Protein AF-A0A2G5N897-F1 (afdb_monomer_lite)

pLDDT: mean 72.53, std 13.13, range [44.53, 89.94]

Foldseek 3Di:
DVVVVCVVVVDDDDPDDDDPPPDDPCCVVPVVVVVVQLVVQCVVVVNPSPVSVVVVVVVVCVVCVVVVVVLVVLLVVLVVLCVVLVVVLVVLCVVLVVPPDPVSVVVSVVVVVVSCVVSVHDVVSNPPCVVVVD

Structure (mmCIF, N/CA/C/O backbone):
data_AF-A0A2G5N897-F1
#
_entry.id   AF-A0A2G5N897-F1
#
loop_
_atom_site.group_PDB
_atom_site.id
_atom_site.type_symbol
_atom_site.label_atom_id
_atom_site.label_alt_id
_atom_site.label_comp_id
_atom_site.label_asym_id
_atom_site.label_entity_id
_atom_site.label_seq_id
_atom_site.pdbx_PDB_ins_code
_atom_site.Cartn_x
_atom_site.Cartn_y
_atom_site.Cartn_z
_atom_site.occupancy
_atom_site.B_iso_or_equiv
_atom_site.auth_seq_id
_atom_site.auth_comp_id
_atom_site.auth_asym_id
_atom_site.auth_atom_id
_atom_site.pdbx_PDB_model_num
ATOM 1 N N . LEU A 1 1 ? -1.940 16.990 8.626 1.00 50.03 1 LEU A N 1
ATOM 2 C CA . LEU A 1 1 ? -2.394 16.642 7.257 1.00 50.03 1 LEU A CA 1
ATOM 3 C C . LEU A 1 1 ? -1.513 17.267 6.178 1.00 50.03 1 LEU A C 1
ATOM 5 O O . LEU A 1 1 ? -0.954 16.514 5.398 1.00 50.03 1 LEU A O 1
ATOM 9 N N . VAL A 1 2 ? -1.291 18.586 6.182 1.00 51.59 2 VAL A N 1
ATOM 10 C CA . VAL A 1 2 ? -0.413 19.262 5.198 1.00 51.59 2 VAL A CA 1
ATOM 11 C C . VAL A 1 2 ? 1.046 18.767 5.251 1.00 51.59 2 VAL A C 1
ATOM 13 O O . VAL A 1 2 ? 1.625 18.473 4.216 1.00 51.59 2 VAL A O 1
ATOM 16 N N . VAL A 1 3 ? 1.612 18.553 6.444 1.00 55.38 3 VAL A N 1
ATOM 17 C CA . VAL A 1 3 ? 2.993 18.040 6.613 1.00 55.38 3 VAL A CA 1
ATOM 18 C C . VAL A 1 3 ? 3.162 16.590 6.123 1.00 55.38 3 VAL A C 1
ATOM 20 O O . VAL A 1 3 ? 4.192 16.256 5.551 1.00 55.38 3 VAL A O 1
ATOM 23 N N . LEU A 1 4 ? 2.128 15.751 6.273 1.00 53.09 4 LEU A N 1
ATOM 24 C CA . LEU A 1 4 ? 2.120 14.361 5.789 1.00 53.09 4 LEU A CA 1
ATOM 25 C C . LEU A 1 4 ? 2.039 14.304 4.250 1.00 53.09 4 LEU A C 1
ATOM 27 O O . LEU A 1 4 ? 2.668 13.461 3.616 1.00 53.09 4 LEU A O 1
ATOM 31 N N . MET A 1 5 ? 1.291 15.238 3.653 1.00 51.38 5 MET A N 1
ATOM 32 C CA . MET A 1 5 ? 1.224 15.417 2.200 1.00 51.38 5 MET A CA 1
ATOM 33 C C . MET A 1 5 ? 2.552 15.938 1.635 1.00 51.38 5 MET A C 1
ATOM 35 O O . MET A 1 5 ? 2.982 15.467 0.589 1.00 51.38 5 MET A O 1
ATOM 39 N N . LEU A 1 6 ? 3.248 16.835 2.346 1.00 54.25 6 LEU A N 1
ATOM 40 C CA . LEU A 1 6 ? 4.584 17.298 1.948 1.00 54.25 6 LEU A CA 1
ATOM 41 C C . LEU A 1 6 ? 5.648 16.195 2.035 1.00 54.25 6 LEU A C 1
ATOM 43 O O . LEU A 1 6 ? 6.507 16.123 1.160 1.00 54.25 6 LEU A O 1
ATOM 47 N N . SER A 1 7 ? 5.582 15.321 3.045 1.00 51.75 7 SER A N 1
ATOM 48 C CA . SER A 1 7 ? 6.511 14.191 3.157 1.00 51.75 7 SER A CA 1
ATOM 49 C C . SER A 1 7 ? 6.281 13.120 2.090 1.00 51.75 7 SER A C 1
ATOM 51 O O . SER A 1 7 ? 7.245 12.522 1.625 1.00 51.75 7 SER A O 1
ATOM 53 N N . LEU A 1 8 ? 5.026 12.887 1.678 1.00 51.62 8 LEU A N 1
ATOM 54 C CA . LEU A 1 8 ? 4.708 11.937 0.604 1.00 51.62 8 LEU A CA 1
ATOM 55 C C . LEU A 1 8 ? 4.989 12.505 -0.793 1.00 51.62 8 LEU A C 1
ATOM 57 O O . LEU A 1 8 ? 5.307 11.743 -1.698 1.00 51.62 8 LEU A O 1
ATOM 61 N N . ALA A 1 9 ? 4.889 13.825 -0.974 1.00 53.19 9 ALA A N 1
ATOM 62 C CA . ALA A 1 9 ? 5.127 14.474 -2.261 1.00 53.19 9 ALA A CA 1
ATOM 63 C C . ALA A 1 9 ? 6.613 14.697 -2.584 1.00 53.19 9 ALA A C 1
ATOM 65 O O . ALA A 1 9 ? 6.905 15.167 -3.680 1.00 53.19 9 ALA A O 1
ATOM 66 N N . GLY A 1 10 ? 7.544 14.402 -1.661 1.00 50.78 10 GLY A N 1
ATOM 67 C CA . GLY A 1 10 ? 8.987 14.509 -1.915 1.00 50.78 10 GLY A CA 1
ATOM 68 C C . GLY A 1 10 ? 9.400 15.846 -2.542 1.00 50.78 10 GLY A C 1
ATOM 69 O O . GLY A 1 10 ? 10.271 15.880 -3.405 1.00 50.78 10 GLY A O 1
ATOM 70 N N . CYS A 1 11 ? 8.727 16.941 -2.176 1.00 54.09 11 CYS A N 1
ATOM 71 C CA . CYS A 1 11 ? 8.881 18.215 -2.866 1.00 54.09 11 CYS A CA 1
ATOM 72 C C . CYS A 1 11 ? 10.095 18.970 -2.314 1.00 54.09 11 CYS A C 1
ATOM 74 O O . CYS A 1 11 ? 9.984 19.764 -1.380 1.00 54.09 11 CYS A O 1
ATOM 76 N N . GLY A 1 12 ? 11.263 18.696 -2.892 1.00 50.00 12 GLY A N 1
ATOM 77 C CA . GLY A 1 12 ? 12.378 19.633 -2.945 1.00 50.00 12 GLY A CA 1
ATOM 78 C C . GLY A 1 12 ? 12.331 20.344 -4.293 1.00 50.00 12 GLY A C 1
ATOM 79 O O . GLY A 1 12 ? 12.645 19.746 -5.316 1.00 50.00 12 GLY A O 1
ATOM 80 N N . ALA A 1 13 ? 11.888 21.599 -4.317 1.00 46.16 13 ALA A N 1
ATOM 81 C CA . ALA A 1 13 ? 11.942 22.419 -5.519 1.00 46.16 13 ALA A CA 1
ATOM 82 C C . ALA A 1 13 ? 13.400 22.817 -5.802 1.00 46.16 13 ALA A C 1
ATOM 84 O O . ALA A 1 13 ? 13.909 23.764 -5.206 1.00 46.16 13 ALA A O 1
ATOM 85 N N . THR A 1 14 ? 14.071 22.110 -6.711 1.00 44.53 14 THR A N 1
ATOM 86 C CA . THR A 1 14 ? 15.369 22.522 -7.267 1.00 44.53 14 THR A CA 1
ATOM 87 C C . THR A 1 14 ? 15.310 22.474 -8.790 1.00 44.53 14 THR A C 1
ATOM 89 O O . THR A 1 14 ? 15.159 21.410 -9.385 1.00 44.53 14 THR A O 1
ATOM 92 N N . ASN A 1 15 ? 15.398 23.653 -9.411 1.00 54.31 15 ASN A N 1
ATOM 93 C CA . ASN A 1 15 ? 15.413 23.879 -10.860 1.00 54.31 15 ASN A CA 1
ATOM 94 C C . ASN A 1 15 ? 16.801 23.591 -11.478 1.00 54.31 15 ASN A C 1
ATOM 96 O O . ASN A 1 15 ? 17.339 24.431 -12.192 1.00 54.31 15 ASN A O 1
ATOM 100 N N . GLU A 1 16 ? 17.396 22.429 -11.200 1.00 52.06 16 GLU A N 1
ATOM 101 C CA . GLU A 1 16 ? 18.680 22.002 -11.783 1.00 52.06 16 GLU A CA 1
ATOM 102 C C . GLU A 1 16 ? 18.618 20.529 -12.237 1.00 52.06 16 GLU A C 1
ATOM 104 O O . GLU A 1 16 ? 17.801 19.763 -11.713 1.00 52.06 16 GLU A O 1
ATOM 109 N N . PRO A 1 17 ? 19.396 20.130 -13.267 1.00 53.53 17 PRO A N 1
ATOM 110 C CA . PRO A 1 17 ? 19.233 18.843 -13.936 1.00 53.53 17 PRO A CA 1
ATOM 111 C C . PRO A 1 17 ? 19.574 17.666 -13.015 1.00 53.53 17 PRO A C 1
ATOM 113 O O . PRO A 1 17 ? 20.559 17.674 -12.285 1.00 53.53 17 PRO A O 1
ATOM 116 N N . ILE A 1 18 ? 18.730 16.637 -13.078 1.00 50.06 18 ILE A N 1
ATOM 117 C CA . ILE A 1 18 ? 18.762 15.459 -12.208 1.00 50.06 18 ILE A CA 1
ATOM 118 C C . ILE A 1 18 ? 19.983 14.585 -12.556 1.00 50.06 18 ILE A C 1
ATOM 120 O O . ILE A 1 18 ? 19.948 13.840 -13.537 1.00 50.06 18 ILE A O 1
ATOM 124 N N . ASP A 1 19 ? 21.040 14.657 -11.740 1.00 50.56 19 ASP A N 1
ATOM 125 C CA . ASP A 1 19 ? 22.226 13.783 -11.795 1.00 50.56 19 ASP A CA 1
ATOM 126 C C . ASP A 1 19 ? 22.426 13.014 -10.466 1.00 50.56 19 ASP A C 1
ATOM 128 O O . ASP A 1 19 ? 21.809 13.314 -9.434 1.00 50.56 19 ASP A O 1
ATOM 132 N N . LYS A 1 20 ? 23.287 11.991 -10.523 1.00 49.53 20 LYS A N 1
ATOM 133 C CA . LYS A 1 20 ? 23.602 10.920 -9.562 1.00 49.53 20 LYS A CA 1
ATOM 134 C C . LYS A 1 20 ? 23.974 11.385 -8.148 1.00 49.53 20 LYS A C 1
ATOM 136 O O . LYS A 1 20 ? 23.991 10.549 -7.249 1.00 49.53 20 LYS A O 1
ATOM 141 N N . ASP A 1 21 ? 24.199 12.680 -7.950 1.00 56.72 21 ASP A N 1
ATOM 142 C CA . ASP A 1 21 ? 24.654 13.290 -6.696 1.00 56.72 21 ASP A CA 1
ATOM 143 C C . ASP A 1 21 ? 23.584 14.125 -5.966 1.00 56.72 21 ASP A C 1
ATOM 145 O O . ASP A 1 21 ? 23.878 14.793 -4.973 1.00 56.72 21 ASP A O 1
ATOM 149 N N . THR A 1 22 ? 22.311 14.071 -6.378 1.00 50.97 22 THR A N 1
ATOM 150 C CA . THR A 1 22 ? 21.244 14.723 -5.596 1.00 50.97 22 THR A CA 1
ATOM 151 C C . THR A 1 22 ? 20.961 13.929 -4.314 1.00 50.97 22 THR A C 1
ATOM 153 O O . THR A 1 22 ? 20.269 12.907 -4.346 1.00 50.97 22 THR A O 1
ATOM 156 N N . ALA A 1 23 ? 21.481 14.406 -3.177 1.00 48.88 23 ALA A N 1
ATOM 157 C CA . ALA A 1 23 ? 21.348 13.776 -1.864 1.00 48.88 23 ALA A CA 1
ATOM 158 C C . ALA A 1 23 ? 19.876 13.524 -1.485 1.00 48.88 23 ALA A C 1
ATOM 160 O O . ALA A 1 23 ? 19.140 14.422 -1.081 1.00 48.88 23 ALA A O 1
ATOM 161 N N . GLY A 1 24 ? 19.453 12.266 -1.603 1.00 57.00 24 GLY A N 1
ATOM 162 C CA . GLY A 1 24 ? 18.129 11.816 -1.200 1.00 57.00 24 GLY A CA 1
ATOM 163 C C . GLY A 1 24 ? 17.977 10.315 -1.407 1.00 57.00 24 GLY A C 1
ATOM 164 O O . GLY A 1 24 ? 18.134 9.821 -2.521 1.00 57.00 24 GLY A O 1
ATOM 165 N N . PHE A 1 25 ? 17.620 9.588 -0.344 1.00 64.75 25 PHE A N 1
ATOM 166 C CA . PHE A 1 25 ? 17.284 8.154 -0.384 1.00 64.75 25 PHE A CA 1
ATOM 167 C C . PHE A 1 25 ? 16.333 7.808 -1.549 1.00 64.75 25 PHE A C 1
ATOM 169 O O . PHE A 1 25 ? 16.487 6.787 -2.213 1.00 64.75 25 PHE A O 1
ATOM 176 N N . PHE A 1 26 ? 15.402 8.715 -1.852 1.00 65.25 26 PHE A N 1
ATOM 177 C CA . PHE A 1 26 ? 14.426 8.584 -2.930 1.00 65.25 26 PHE A CA 1
ATOM 178 C C . PHE A 1 26 ? 15.043 8.623 -4.343 1.00 65.25 26 PHE A C 1
ATOM 180 O O . PHE A 1 26 ? 14.649 7.839 -5.205 1.00 65.25 26 PHE A O 1
ATOM 187 N N . ASN A 1 27 ? 16.057 9.462 -4.585 1.00 64.75 27 ASN A N 1
ATOM 188 C CA . ASN A 1 27 ? 16.698 9.564 -5.902 1.00 64.75 27 ASN A CA 1
ATOM 189 C C . ASN A 1 27 ? 17.482 8.295 -6.249 1.00 64.75 27 ASN A C 1
ATOM 191 O O . ASN A 1 27 ? 17.400 7.789 -7.368 1.00 64.75 27 ASN A O 1
ATOM 195 N N . HIS A 1 28 ? 18.19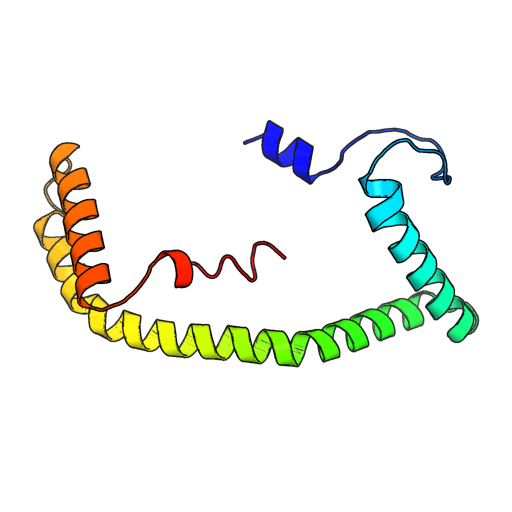7 7.739 -5.272 1.00 67.56 28 HIS A N 1
ATOM 196 C CA . HIS A 1 28 ? 19.002 6.542 -5.490 1.00 67.56 28 HIS A CA 1
ATOM 197 C C . HIS A 1 28 ? 18.159 5.257 -5.511 1.00 67.56 28 HIS A C 1
ATOM 199 O O . HIS A 1 28 ? 18.369 4.402 -6.366 1.00 67.56 28 HIS A O 1
ATOM 205 N N . TYR A 1 29 ? 17.182 5.119 -4.606 1.00 72.75 29 TYR A N 1
ATOM 206 C CA . TYR A 1 29 ? 16.411 3.877 -4.475 1.00 72.75 29 TYR A CA 1
ATOM 207 C C . TYR A 1 29 ? 15.201 3.793 -5.417 1.00 72.75 29 TYR A C 1
ATOM 209 O O . TYR A 1 29 ? 14.817 2.697 -5.812 1.00 72.75 29 TYR A O 1
ATOM 217 N N . VAL A 1 30 ? 14.599 4.927 -5.798 1.00 70.44 30 VAL A N 1
ATOM 218 C CA . VAL A 1 30 ? 13.372 4.952 -6.619 1.00 70.44 30 VAL A CA 1
ATOM 219 C C . VAL A 1 30 ? 13.642 5.510 -8.016 1.00 70.44 30 VAL A C 1
ATOM 221 O O . VAL A 1 30 ? 13.317 4.861 -9.008 1.00 70.44 30 VAL A O 1
ATOM 224 N N . VAL A 1 31 ? 14.275 6.682 -8.127 1.00 71.94 31 VAL A N 1
ATOM 225 C CA . VAL A 1 31 ? 14.408 7.388 -9.419 1.00 71.94 31 VAL A CA 1
ATOM 226 C C . VAL A 1 31 ? 15.441 6.736 -10.346 1.00 71.94 31 VAL A C 1
ATOM 228 O O . VAL A 1 31 ? 15.202 6.620 -11.553 1.00 71.94 31 VAL A O 1
ATOM 231 N N . TYR A 1 32 ? 16.567 6.262 -9.807 1.00 73.19 32 TYR A N 1
ATOM 232 C CA . TYR A 1 32 ? 17.620 5.604 -10.587 1.00 73.19 32 TYR A CA 1
ATOM 233 C C . TYR A 1 32 ? 17.173 4.290 -11.263 1.00 73.19 32 TYR A C 1
ATOM 235 O O . TYR A 1 32 ? 17.303 4.195 -12.489 1.00 73.19 32 TYR A O 1
ATOM 243 N N . PRO A 1 33 ? 16.593 3.295 -10.554 1.00 74.25 33 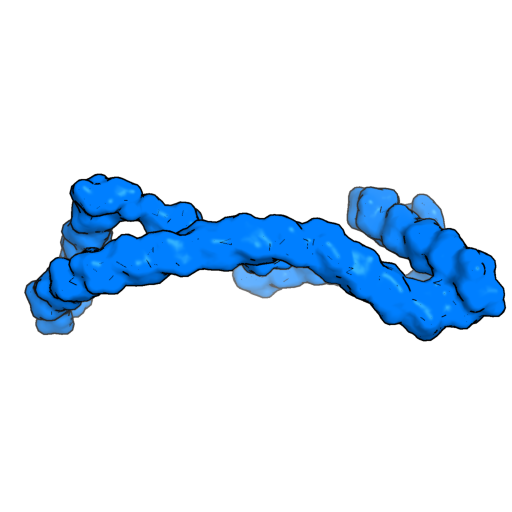PRO A N 1
ATOM 244 C CA . PRO A 1 33 ? 16.130 2.066 -11.206 1.00 74.25 33 PRO A CA 1
ATOM 245 C C . PRO A 1 33 ? 14.967 2.319 -12.171 1.00 74.25 33 PRO A C 1
ATOM 247 O O . PRO A 1 33 ? 14.857 1.639 -13.194 1.00 74.25 33 PRO A O 1
ATOM 250 N N . PHE A 1 34 ? 14.134 3.326 -11.900 1.00 72.69 34 PHE A N 1
ATOM 251 C CA . PHE A 1 34 ? 13.051 3.724 -12.795 1.00 72.69 34 PHE A CA 1
ATOM 252 C C . PHE A 1 34 ? 13.583 4.307 -14.113 1.00 72.69 34 PHE A C 1
ATOM 254 O O . PHE A 1 34 ? 13.187 3.873 -15.195 1.00 72.69 34 PHE A O 1
ATOM 261 N N . SER A 1 35 ? 14.556 5.219 -14.035 1.00 73.00 35 SER A N 1
ATOM 262 C CA . SER A 1 35 ? 15.191 5.823 -15.214 1.00 73.00 35 SER A CA 1
ATOM 263 C C . SER A 1 35 ? 15.986 4.805 -16.036 1.00 73.00 35 SER A C 1
ATOM 265 O O . SER A 1 35 ? 15.937 4.836 -17.266 1.00 73.00 35 SER A O 1
ATOM 267 N N . PHE A 1 36 ? 16.689 3.878 -15.375 1.00 78.00 36 PHE A N 1
ATOM 268 C CA . PHE A 1 36 ? 17.394 2.779 -16.040 1.00 78.00 36 PHE A CA 1
ATOM 269 C C . PHE A 1 36 ? 16.421 1.847 -16.772 1.00 78.00 36 PHE A C 1
ATOM 271 O O . PHE A 1 36 ? 16.651 1.509 -17.930 1.00 78.00 36 PHE A O 1
ATOM 278 N N . SER A 1 37 ? 15.295 1.505 -16.140 1.00 72.25 37 SER A N 1
ATOM 279 C CA . SER A 1 37 ? 14.274 0.649 -16.749 1.00 72.25 37 SER A CA 1
ATOM 280 C C . SER A 1 37 ? 13.670 1.288 -18.003 1.00 72.25 37 SER A C 1
ATOM 282 O O . SER A 1 37 ? 13.578 0.632 -19.032 1.00 72.25 37 SER A O 1
ATOM 284 N N . ILE A 1 38 ? 13.324 2.579 -17.983 1.00 73.38 38 ILE A N 1
ATOM 285 C CA . ILE A 1 38 ? 12.760 3.248 -19.172 1.00 73.38 38 ILE A CA 1
ATOM 286 C C . ILE A 1 38 ? 13.765 3.272 -20.328 1.00 73.38 38 ILE A C 1
ATOM 288 O O . ILE A 1 38 ? 13.392 2.991 -21.466 1.00 73.38 38 ILE A O 1
ATOM 292 N N . LYS A 1 39 ? 15.039 3.574 -20.046 1.00 75.62 39 LYS A N 1
ATOM 293 C CA . LYS A 1 39 ? 16.090 3.594 -21.073 1.00 75.62 39 LYS A CA 1
ATOM 294 C C . LYS A 1 39 ? 16.342 2.203 -21.658 1.00 75.62 39 LYS A C 1
ATOM 296 O O . LYS A 1 39 ? 16.409 2.083 -22.875 1.00 75.62 39 LYS A O 1
ATOM 301 N N . PHE A 1 40 ? 16.370 1.162 -20.823 1.00 79.00 40 PHE A N 1
ATOM 302 C CA . PHE A 1 40 ? 16.530 -0.227 -21.264 1.00 79.00 40 PHE A CA 1
ATOM 303 C C . PHE A 1 40 ? 15.416 -0.669 -22.225 1.00 79.00 40 PHE A C 1
ATOM 305 O O . PHE A 1 40 ? 15.690 -1.231 -23.284 1.00 79.00 40 PHE A O 1
ATOM 312 N N . PHE A 1 41 ? 14.154 -0.373 -21.902 1.00 70.81 41 PHE A N 1
ATOM 313 C CA . PHE A 1 41 ? 13.044 -0.705 -22.796 1.00 70.81 41 PHE A CA 1
ATOM 314 C C . PHE A 1 41 ? 13.003 0.204 -24.037 1.00 70.81 41 PHE A C 1
ATOM 316 O O . PHE A 1 41 ? 12.636 -0.259 -25.111 1.00 70.81 41 PHE A O 1
ATOM 323 N N . ALA A 1 42 ? 13.413 1.473 -23.941 1.00 69.56 42 ALA A N 1
ATOM 324 C CA . ALA A 1 42 ? 13.477 2.369 -25.100 1.00 69.56 42 ALA A CA 1
ATOM 325 C C . ALA A 1 42 ? 14.547 1.951 -26.125 1.00 69.56 42 ALA A C 1
ATOM 327 O O . ALA A 1 42 ? 14.289 2.001 -27.327 1.00 69.56 42 ALA A O 1
ATOM 328 N N . GLU A 1 43 ? 15.717 1.488 -25.675 1.00 74.12 43 GLU A N 1
ATOM 329 C CA . GLU A 1 43 ? 16.757 0.940 -26.559 1.00 74.12 43 GLU A CA 1
ATOM 330 C C . GLU A 1 43 ? 16.301 -0.359 -27.237 1.00 74.12 43 GLU A C 1
ATOM 332 O O . GLU A 1 43 ? 16.558 -0.556 -28.424 1.00 74.12 43 GLU A O 1
ATOM 337 N N . LEU A 1 44 ? 15.534 -1.198 -26.532 1.00 73.00 44 LEU A N 1
ATOM 338 C CA . LEU A 1 44 ? 14.956 -2.424 -27.090 1.00 73.00 44 LEU A CA 1
ATOM 339 C C . LEU A 1 44 ? 13.941 -2.150 -28.221 1.00 73.00 44 LEU A C 1
ATOM 341 O O . LEU A 1 44 ? 13.782 -2.976 -29.118 1.00 73.00 44 LEU A O 1
ATOM 345 N N . PHE A 1 45 ? 13.279 -0.987 -28.202 1.00 72.31 45 PHE A N 1
ATOM 346 C CA . PHE A 1 45 ? 12.266 -0.568 -29.181 1.00 72.31 45 PHE A CA 1
ATOM 347 C C . PHE A 1 45 ? 12.765 0.488 -30.190 1.00 72.31 45 PHE A C 1
ATOM 349 O O . PHE A 1 45 ? 11.961 1.232 -30.749 1.00 72.31 45 PHE A O 1
ATOM 356 N N . ASN A 1 46 ? 14.074 0.544 -30.474 1.00 73.94 46 ASN A N 1
ATOM 357 C CA . ASN A 1 46 ? 14.681 1.468 -31.454 1.00 73.94 46 ASN A CA 1
ATOM 358 C C . ASN A 1 46 ? 14.412 2.965 -31.174 1.00 73.94 46 ASN A C 1
ATOM 360 O O . ASN A 1 46 ? 14.280 3.763 -32.100 1.00 73.94 46 ASN A O 1
ATOM 364 N N . GLY A 1 47 ? 14.329 3.363 -29.903 1.00 71.31 47 GLY A N 1
ATOM 365 C CA . GLY A 1 47 ? 14.149 4.764 -29.510 1.00 71.31 47 GLY A CA 1
ATOM 366 C C . GLY A 1 47 ? 12.697 5.252 -29.490 1.00 71.31 47 GLY A C 1
ATOM 367 O O . GLY A 1 47 ? 12.468 6.428 -29.207 1.00 71.31 47 GLY A O 1
ATOM 368 N N . ASP A 1 48 ? 11.707 4.382 -29.728 1.00 78.75 48 ASP A N 1
ATOM 369 C CA . ASP A 1 48 ? 10.297 4.739 -29.545 1.00 78.75 48 ASP A CA 1
ATOM 370 C C . ASP A 1 48 ? 9.888 4.643 -28.062 1.00 78.75 48 ASP A C 1
ATOM 372 O O . ASP A 1 48 ? 9.511 3.594 -27.529 1.00 78.75 48 ASP A O 1
ATOM 376 N N . TYR A 1 49 ? 9.992 5.775 -27.363 1.00 76.00 49 TYR A N 1
ATOM 377 C CA . TYR A 1 49 ? 9.647 5.885 -25.943 1.00 76.00 49 TYR A CA 1
ATOM 378 C C . TYR A 1 49 ? 8.149 5.679 -25.666 1.00 76.00 49 TYR A C 1
ATOM 380 O O . TYR A 1 49 ? 7.785 5.244 -24.572 1.00 76.00 49 TYR A O 1
ATOM 388 N N . GLY A 1 50 ? 7.277 5.966 -26.639 1.00 79.25 50 GLY A N 1
ATOM 389 C CA . GLY A 1 50 ? 5.829 5.820 -26.490 1.00 79.25 50 GLY A CA 1
ATOM 390 C C . GLY A 1 50 ? 5.414 4.353 -26.424 1.00 79.25 50 GLY A C 1
ATOM 391 O O . GLY A 1 50 ? 4.735 3.934 -25.484 1.00 79.25 50 GLY A O 1
ATOM 392 N N . LEU A 1 51 ? 5.882 3.553 -27.381 1.00 80.06 51 LEU A N 1
ATOM 393 C CA . LEU A 1 51 ? 5.626 2.119 -27.447 1.00 80.06 51 LEU A CA 1
ATOM 394 C C . LEU A 1 51 ? 6.273 1.386 -26.267 1.00 80.06 51 LEU A C 1
ATOM 396 O O . LEU A 1 51 ? 5.642 0.520 -25.662 1.00 80.06 51 LEU A O 1
ATOM 400 N N . SER A 1 52 ? 7.488 1.792 -25.889 1.00 78.38 52 SER A N 1
ATOM 401 C CA . SER A 1 52 ? 8.204 1.279 -24.717 1.00 78.38 52 SER A CA 1
ATOM 402 C C . SER A 1 52 ? 7.390 1.444 -23.423 1.00 78.38 52 SER A C 1
ATOM 404 O O . SER A 1 52 ? 7.198 0.475 -22.682 1.00 78.38 52 SER A O 1
ATOM 406 N N . LEU A 1 53 ? 6.819 2.632 -23.177 1.00 81.25 53 LEU A N 1
ATOM 407 C CA . LEU A 1 53 ? 5.984 2.891 -21.997 1.00 81.25 53 LEU A CA 1
ATOM 408 C C . LEU A 1 53 ? 4.680 2.089 -22.008 1.00 81.25 53 LEU A C 1
ATOM 410 O O . LEU A 1 53 ? 4.321 1.487 -20.993 1.00 81.25 53 LEU A O 1
ATOM 414 N N . VAL A 1 54 ? 3.976 2.047 -23.142 1.00 86.75 54 VAL A N 1
ATOM 415 C CA . VAL A 1 54 ? 2.735 1.266 -23.268 1.00 86.75 54 VAL A CA 1
ATOM 416 C C . VAL A 1 54 ? 3.011 -0.204 -22.958 1.00 86.75 54 VAL A C 1
ATOM 418 O O . VAL A 1 54 ? 2.308 -0.809 -22.147 1.00 86.75 54 VAL A O 1
ATOM 421 N N . LEU A 1 55 ? 4.076 -0.767 -23.521 1.00 84.00 55 LEU A N 1
ATOM 422 C CA . LEU A 1 55 ? 4.417 -2.171 -23.338 1.00 84.00 55 LEU A CA 1
ATOM 423 C C . LEU A 1 55 ? 4.883 -2.475 -21.905 1.00 84.00 55 LEU A C 1
ATOM 425 O O . LEU A 1 55 ? 4.468 -3.481 -21.331 1.00 84.00 55 LEU A O 1
ATOM 429 N N . MET A 1 56 ? 5.630 -1.563 -21.277 1.00 80.75 56 MET A N 1
ATOM 430 C CA . MET A 1 56 ? 5.969 -1.643 -19.853 1.00 80.75 56 MET A CA 1
ATOM 431 C C . MET A 1 56 ? 4.726 -1.681 -18.963 1.00 80.75 56 MET A C 1
ATOM 433 O O . MET A 1 56 ? 4.607 -2.553 -18.101 1.00 80.75 56 MET A O 1
ATOM 437 N N . THR A 1 57 ? 3.761 -0.784 -19.184 1.00 84.06 57 THR A N 1
ATOM 438 C CA . THR A 1 57 ? 2.521 -0.779 -18.389 1.00 84.06 57 THR A CA 1
ATOM 439 C C . THR A 1 57 ? 1.689 -2.044 -18.598 1.00 84.06 57 THR A C 1
ATOM 441 O O . THR A 1 57 ? 1.076 -2.523 -17.643 1.00 84.06 57 THR A O 1
ATOM 444 N N . LEU A 1 58 ? 1.700 -2.629 -19.801 1.00 88.19 58 LEU A N 1
ATOM 445 C CA . LEU A 1 58 ? 1.037 -3.905 -20.082 1.00 88.19 58 LEU A CA 1
ATOM 446 C C . LEU A 1 58 ? 1.705 -5.076 -19.356 1.00 88.19 58 LEU A C 1
ATOM 448 O O . LEU A 1 58 ? 0.995 -5.875 -18.747 1.00 88.19 58 LEU A O 1
ATOM 452 N N . ILE A 1 59 ? 3.039 -5.158 -19.357 1.00 85.25 59 ILE A N 1
ATOM 453 C CA . ILE A 1 59 ? 3.786 -6.187 -18.613 1.00 85.25 59 ILE A CA 1
ATOM 454 C C . ILE A 1 59 ? 3.527 -6.048 -17.113 1.00 85.25 59 ILE A C 1
ATOM 456 O O . ILE A 1 59 ? 3.185 -7.025 -16.449 1.00 85.25 59 ILE A O 1
ATOM 460 N N . ILE A 1 60 ? 3.631 -4.829 -16.580 1.00 84.75 60 ILE A N 1
ATOM 461 C CA . ILE A 1 60 ? 3.382 -4.543 -15.165 1.00 84.75 60 ILE A CA 1
ATOM 462 C C . ILE A 1 60 ? 1.948 -4.932 -14.790 1.00 84.75 60 ILE A C 1
ATOM 464 O O . ILE A 1 60 ? 1.749 -5.642 -13.805 1.00 84.75 60 ILE A O 1
ATOM 468 N N . ARG A 1 61 ? 0.948 -4.552 -15.599 1.00 83.31 61 ARG A N 1
ATOM 469 C CA . ARG A 1 61 ? -0.448 -4.965 -15.388 1.00 83.31 61 ARG A CA 1
ATOM 470 C C . ARG A 1 61 ? -0.625 -6.475 -15.454 1.00 83.31 61 ARG A C 1
ATOM 472 O O . ARG A 1 61 ? -1.342 -7.001 -14.616 1.00 83.31 61 ARG A O 1
ATOM 479 N N . LEU A 1 62 ? 0.015 -7.175 -16.390 1.00 86.00 62 LEU A N 1
ATOM 480 C CA . LEU A 1 62 ? -0.046 -8.638 -16.485 1.00 86.00 62 LEU A CA 1
ATOM 481 C C . LEU A 1 62 ? 0.575 -9.321 -15.261 1.00 86.00 62 LEU A C 1
ATOM 483 O O . LEU A 1 62 ? 0.006 -10.286 -14.759 1.00 86.00 62 LEU A O 1
ATOM 487 N N . CYS A 1 63 ? 1.680 -8.793 -14.734 1.00 85.25 63 CYS A N 1
ATOM 488 C CA . CYS A 1 63 ? 2.303 -9.274 -13.500 1.00 85.25 63 CYS A CA 1
ATOM 489 C C . CYS A 1 63 ? 1.47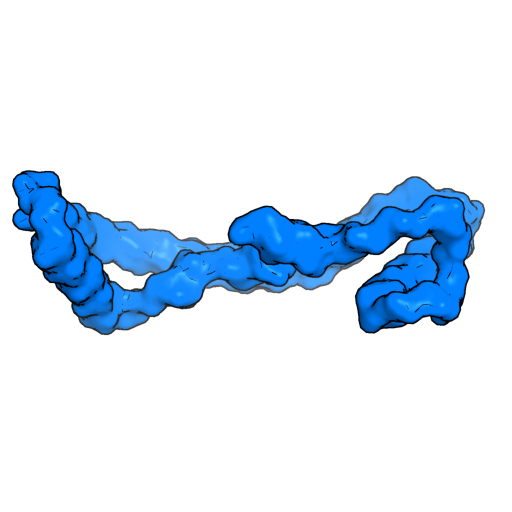0 -8.955 -12.246 1.00 85.25 63 CYS A C 1
ATOM 491 O O . CYS A 1 63 ? 1.419 -9.759 -11.316 1.00 85.25 63 CYS A O 1
ATOM 493 N N . LEU A 1 64 ? 0.788 -7.806 -12.211 1.00 83.19 64 LEU A N 1
ATOM 494 C CA . LEU A 1 64 ? -0.100 -7.402 -11.114 1.00 83.19 64 LEU A CA 1
ATOM 495 C C . LEU A 1 64 ? -1.475 -8.076 -11.180 1.00 83.19 64 LEU A C 1
ATOM 497 O O . LEU A 1 64 ? -2.103 -8.249 -10.144 1.00 83.19 64 LEU A O 1
ATOM 501 N N . LEU A 1 65 ? -1.951 -8.503 -12.349 1.00 84.06 65 LEU A N 1
ATOM 502 C CA . LEU A 1 65 ? -3.238 -9.182 -12.520 1.00 84.06 65 LEU A CA 1
ATOM 503 C C . LEU A 1 65 ? -3.415 -10.404 -11.593 1.00 84.06 65 LEU A C 1
ATOM 505 O O . LEU A 1 65 ? -4.434 -10.458 -10.900 1.00 84.06 65 LEU A O 1
ATOM 509 N N . PRO A 1 66 ? -2.462 -11.354 -11.472 1.00 81.50 66 PRO A N 1
ATOM 510 C CA . PRO A 1 66 ? -2.594 -12.462 -10.523 1.00 81.50 66 PRO A CA 1
ATOM 511 C C . PRO A 1 66 ? -2.613 -11.992 -9.060 1.00 81.50 66 PRO A C 1
ATOM 513 O O . PRO A 1 66 ? -3.270 -12.613 -8.219 1.00 81.50 66 PRO A O 1
ATOM 516 N N . LEU A 1 67 ? -1.939 -10.883 -8.741 1.00 79.19 67 LEU A N 1
ATOM 517 C CA . LEU A 1 67 ? -1.993 -10.258 -7.418 1.00 79.19 67 LEU A CA 1
ATOM 518 C C . LEU A 1 67 ? -3.380 -9.642 -7.163 1.00 79.19 67 LEU A C 1
ATOM 520 O O . LEU A 1 67 ? -3.987 -9.888 -6.118 1.00 79.19 67 LEU A O 1
ATOM 524 N N . MET A 1 68 ? -3.919 -8.920 -8.146 1.00 73.75 68 MET A N 1
ATOM 525 C CA . MET A 1 68 ? -5.240 -8.295 -8.100 1.00 73.75 68 MET A CA 1
ATOM 526 C C . MET A 1 68 ? -6.362 -9.331 -8.012 1.00 73.75 68 MET A C 1
ATOM 528 O O . MET A 1 68 ? -7.337 -9.106 -7.300 1.00 73.75 68 MET A O 1
ATOM 532 N N . MET A 1 69 ? -6.237 -10.494 -8.658 1.00 79.62 69 MET A N 1
ATOM 533 C CA . MET A 1 69 ? -7.212 -11.584 -8.523 1.00 79.62 69 MET A CA 1
ATOM 534 C C . MET A 1 69 ? -7.263 -12.136 -7.095 1.00 79.62 69 MET A C 1
ATOM 536 O O . MET A 1 69 ? -8.351 -12.369 -6.563 1.00 79.62 69 MET A O 1
ATOM 540 N N . LYS A 1 70 ? -6.107 -12.300 -6.437 1.00 74.19 70 LYS A N 1
ATOM 541 C CA . LYS A 1 70 ? -6.050 -12.718 -5.025 1.00 74.19 70 LYS A CA 1
ATOM 542 C C . LYS A 1 70 ? -6.676 -11.666 -4.108 1.00 74.19 70 LYS A C 1
ATOM 544 O O . LYS A 1 70 ? -7.470 -12.014 -3.237 1.00 74.19 70 LYS A O 1
ATOM 549 N N . GLN A 1 71 ? -6.379 -10.386 -4.337 1.00 67.94 71 GLN A N 1
ATOM 550 C CA . GLN A 1 71 ? -6.996 -9.280 -3.598 1.00 67.94 71 GLN A CA 1
ATOM 551 C C . GLN A 1 71 ? -8.520 -9.230 -3.811 1.00 67.94 71 GLN A C 1
ATOM 553 O O . GLN A 1 71 ? -9.272 -9.119 -2.843 1.00 67.94 71 GLN A O 1
ATOM 558 N N . SER A 1 72 ? -8.984 -9.393 -5.052 1.00 76.94 72 SER A N 1
ATOM 559 C CA . SER A 1 72 ? -10.409 -9.365 -5.413 1.00 76.94 72 SER A CA 1
ATOM 560 C C . SER A 1 72 ? -11.184 -10.526 -4.789 1.00 76.94 72 SER A C 1
ATOM 562 O O . SER A 1 72 ? -12.267 -10.322 -4.247 1.00 76.94 72 SER A O 1
ATOM 564 N N . LYS A 1 73 ? -10.615 -11.740 -4.783 1.00 77.38 73 LYS A N 1
ATOM 565 C CA . LYS A 1 73 ? -11.225 -12.910 -4.129 1.00 77.38 73 LYS A CA 1
ATOM 566 C C . LYS A 1 73 ? -11.446 -12.667 -2.637 1.00 77.38 73 LYS A C 1
ATOM 568 O O . LYS A 1 73 ? -12.530 -12.938 -2.123 1.00 77.38 73 LYS A O 1
ATOM 573 N N . ASN A 1 74 ? -10.442 -12.124 -1.952 1.00 72.56 74 ASN A N 1
ATOM 574 C CA . ASN A 1 74 ? -10.558 -11.806 -0.533 1.00 72.56 74 ASN A CA 1
ATOM 575 C C . ASN A 1 74 ? -11.637 -10.743 -0.294 1.00 72.56 74 ASN A C 1
ATOM 577 O O . ASN A 1 74 ? -12.430 -10.886 0.630 1.00 72.56 74 ASN A O 1
ATOM 581 N N . GLN A 1 75 ? -11.730 -9.722 -1.150 1.00 73.81 75 GLN A N 1
ATOM 582 C CA . GLN A 1 75 ? -12.785 -8.711 -1.049 1.00 73.81 75 GLN A CA 1
ATOM 583 C C . GLN A 1 75 ? -14.191 -9.301 -1.219 1.00 73.81 75 GLN A C 1
ATOM 585 O O . GLN A 1 75 ? -15.092 -8.918 -0.477 1.00 73.81 75 GLN A O 1
ATOM 590 N N . ILE A 1 76 ? -14.390 -10.232 -2.155 1.00 80.19 76 ILE A N 1
ATOM 591 C CA . ILE A 1 76 ? -15.694 -10.875 -2.387 1.00 80.19 76 ILE A CA 1
ATOM 592 C C . ILE A 1 76 ? -16.127 -11.681 -1.155 1.00 80.19 76 ILE A C 1
ATOM 594 O O . ILE A 1 76 ? -17.211 -11.445 -0.628 1.00 80.19 76 ILE A O 1
ATOM 598 N N . ILE A 1 77 ? -15.247 -12.539 -0.628 1.00 80.56 77 ILE A N 1
ATOM 599 C CA . ILE A 1 77 ? -15.520 -13.340 0.581 1.00 80.56 77 ILE A CA 1
ATOM 600 C C . ILE A 1 77 ? -15.852 -12.434 1.776 1.00 80.56 77 ILE A C 1
ATOM 602 O O . ILE A 1 77 ? -16.719 -12.739 2.593 1.00 80.56 77 ILE A O 1
ATOM 606 N N . MET A 1 78 ? -15.172 -11.293 1.886 1.00 74.75 78 MET A N 1
ATOM 607 C CA . MET A 1 78 ? -15.426 -10.330 2.957 1.00 74.75 78 MET A CA 1
ATOM 608 C C . MET A 1 78 ? -16.775 -9.621 2.798 1.00 74.75 78 MET A C 1
ATOM 610 O O . MET A 1 78 ? -17.455 -9.407 3.799 1.00 74.75 78 MET A O 1
ATOM 614 N N . ARG A 1 79 ? -17.198 -9.296 1.568 1.00 79.00 79 ARG A N 1
ATOM 615 C CA . ARG A 1 79 ? -18.524 -8.710 1.299 1.00 79.00 79 ARG A CA 1
ATOM 616 C C . ARG A 1 79 ? -19.655 -9.648 1.709 1.00 79.00 79 ARG A C 1
ATOM 618 O O . ARG A 1 79 ? -20.627 -9.182 2.292 1.00 79.00 79 ARG A O 1
ATOM 625 N N . GLU A 1 80 ? -19.508 -10.944 1.454 1.00 82.19 80 GLU A N 1
ATOM 626 C CA . GLU A 1 80 ? -20.487 -11.959 1.866 1.00 82.19 80 GLU A CA 1
ATOM 627 C C . GLU A 1 80 ? -20.564 -12.095 3.390 1.00 82.19 80 GLU A C 1
ATOM 629 O O . GLU A 1 80 ? -21.647 -12.098 3.964 1.00 82.19 80 GLU A O 1
ATOM 634 N N . LYS A 1 81 ? -19.424 -12.127 4.089 1.00 80.12 81 LYS A N 1
ATOM 635 C CA . LYS A 1 81 ? -19.431 -12.137 5.563 1.00 80.12 81 LYS A CA 1
ATOM 636 C C . LYS A 1 81 ? -20.051 -10.865 6.141 1.00 80.12 81 LYS A C 1
ATOM 638 O O . LYS A 1 81 ? -20.766 -10.920 7.136 1.00 80.12 81 LYS A O 1
ATOM 643 N N . MET A 1 82 ? -19.811 -9.724 5.500 1.00 82.56 82 MET A N 1
ATOM 644 C CA . MET A 1 82 ? -20.365 -8.444 5.926 1.00 82.56 82 MET A CA 1
ATOM 645 C C . MET A 1 82 ? -21.879 -8.359 5.706 1.00 82.56 82 MET A C 1
ATOM 647 O O . MET A 1 82 ? -22.561 -7.758 6.531 1.00 82.56 82 MET A O 1
ATOM 651 N N . SER A 1 83 ? -22.426 -8.959 4.642 1.00 83.44 83 SER A N 1
ATOM 652 C CA . SER A 1 83 ? -23.876 -8.951 4.401 1.00 83.44 83 SER A CA 1
ATOM 653 C C . SER A 1 83 ? -24.645 -9.739 5.464 1.00 83.44 83 SER A C 1
ATOM 655 O O . SER A 1 83 ? -25.735 -9.323 5.847 1.00 83.44 83 SER A O 1
ATOM 657 N N . VAL A 1 84 ? -24.051 -10.810 6.002 1.00 85.50 84 VAL A N 1
ATOM 658 C CA . VAL A 1 84 ? -24.620 -11.588 7.117 1.00 85.50 84 VAL A CA 1
ATOM 659 C C . VAL A 1 84 ? -24.621 -10.795 8.427 1.00 85.50 84 VAL A C 1
ATOM 661 O O . VAL A 1 84 ? -25.581 -10.875 9.184 1.00 85.50 84 VAL A O 1
ATOM 664 N N . ILE A 1 85 ? -23.584 -9.991 8.683 1.00 85.31 85 ILE A N 1
ATOM 665 C CA . ILE A 1 85 ? -23.452 -9.183 9.915 1.00 85.31 85 ILE A CA 1
ATOM 666 C C . ILE A 1 85 ? -24.222 -7.850 9.811 1.00 85.31 85 ILE A C 1
ATOM 668 O O . ILE A 1 85 ? -24.559 -7.228 10.817 1.00 85.31 85 ILE A O 1
ATOM 672 N N . GLN A 1 86 ? -24.532 -7.392 8.595 1.00 85.81 86 GLN A N 1
ATOM 673 C CA . GLN A 1 86 ? -25.256 -6.148 8.330 1.00 85.81 86 GLN A CA 1
ATOM 674 C C . GLN A 1 86 ? -26.579 -5.972 9.109 1.00 85.81 86 GLN A C 1
ATOM 676 O O . GLN A 1 86 ? -26.814 -4.851 9.566 1.00 85.81 86 GLN A O 1
ATOM 681 N N . PRO A 1 87 ? -27.460 -6.982 9.269 1.00 89.06 87 PRO A N 1
ATOM 682 C CA . PRO A 1 87 ? -28.667 -6.840 10.087 1.00 89.06 87 PRO A CA 1
ATOM 683 C C . PRO A 1 87 ? -28.357 -6.575 11.566 1.00 89.06 87 PRO A C 1
ATOM 685 O O . PRO A 1 87 ? -28.835 -5.581 12.105 1.00 89.06 87 PRO A O 1
ATOM 688 N N . GLU A 1 88 ? -27.491 -7.373 12.195 1.00 87.00 88 GLU A N 1
ATOM 689 C CA . GLU A 1 88 ? -27.103 -7.194 13.607 1.00 87.00 88 GLU A CA 1
ATOM 690 C C . GLU A 1 88 ? -26.416 -5.837 13.837 1.00 87.00 88 GLU A C 1
ATOM 692 O O . GLU A 1 88 ? -26.605 -5.169 14.852 1.00 87.00 88 GLU A O 1
ATOM 697 N N . MET A 1 89 ? -25.658 -5.372 12.843 1.00 86.25 89 MET A N 1
ATOM 698 C CA . MET A 1 89 ? -25.056 -4.045 12.850 1.00 86.25 89 MET A CA 1
ATOM 699 C C . MET A 1 89 ? -26.097 -2.922 12.850 1.00 86.25 89 MET A C 1
ATOM 701 O O . MET A 1 89 ? -25.915 -1.920 13.542 1.00 86.25 89 MET A O 1
ATOM 705 N N . LYS A 1 90 ? -27.176 -3.073 12.072 1.00 88.75 90 LYS A N 1
ATOM 706 C CA . LYS A 1 90 ? -28.275 -2.101 12.035 1.00 88.75 90 LYS A CA 1
ATOM 707 C C . LYS A 1 90 ? -29.024 -2.070 13.359 1.00 88.75 90 LYS A C 1
ATOM 709 O O . LYS A 1 90 ? -29.300 -0.981 13.838 1.00 88.75 90 LYS A O 1
ATOM 714 N N . GLU A 1 91 ? -29.251 -3.217 13.995 1.00 89.94 91 GLU A N 1
ATOM 715 C CA . GLU A 1 91 ? -29.886 -3.274 15.319 1.00 89.94 91 GLU A CA 1
ATOM 716 C C . GLU A 1 91 ? -29.080 -2.514 16.382 1.00 89.94 91 GLU A C 1
ATOM 718 O O . GLU A 1 91 ? -29.645 -1.728 17.147 1.00 89.94 91 GLU A O 1
ATOM 723 N N . ILE A 1 92 ? -27.750 -2.680 16.400 1.00 86.50 92 ILE A N 1
ATOM 724 C CA . ILE A 1 92 ? -26.877 -1.901 17.292 1.00 86.50 92 ILE A CA 1
ATOM 725 C C . ILE A 1 92 ? -26.958 -0.414 16.935 1.00 86.50 92 ILE A C 1
ATOM 727 O O . ILE A 1 92 ? -27.110 0.420 17.821 1.00 86.50 92 ILE A O 1
ATOM 731 N N . GLN A 1 93 ? -26.893 -0.048 15.655 1.00 85.56 93 GLN A N 1
ATOM 732 C CA . GLN A 1 93 ? -26.983 1.358 15.250 1.00 85.56 93 GLN A CA 1
ATOM 733 C C . GLN A 1 93 ? -28.323 1.994 15.636 1.00 85.56 93 GLN A C 1
ATOM 735 O O . GLN A 1 93 ? -28.322 3.101 16.171 1.00 85.56 93 GLN A O 1
ATOM 740 N N . ASP A 1 94 ? -29.440 1.295 15.442 1.00 88.88 94 ASP A N 1
ATOM 741 C CA . ASP A 1 94 ? -30.779 1.772 15.786 1.00 88.88 94 ASP A CA 1
ATOM 742 C C . ASP A 1 94 ? -30.953 1.921 17.308 1.00 88.88 94 ASP A C 1
ATOM 744 O O . ASP A 1 94 ? -31.483 2.933 17.763 1.00 88.88 94 ASP A O 1
ATOM 748 N N . LYS A 1 95 ? -30.390 1.010 18.119 1.00 87.31 95 LYS A N 1
ATOM 749 C CA . LYS A 1 95 ? -30.383 1.095 19.597 1.00 87.31 95 LYS A CA 1
ATOM 750 C C . LYS A 1 95 ? -29.713 2.369 20.139 1.00 87.31 95 LYS A C 1
ATOM 752 O O . LYS A 1 95 ? -30.048 2.826 21.237 1.00 87.31 95 LYS A O 1
ATOM 757 N N . TYR A 1 96 ? -28.761 2.938 19.399 1.00 85.31 96 TYR A N 1
ATOM 758 C CA . TYR A 1 96 ? -28.008 4.137 19.792 1.00 85.31 96 TYR A CA 1
ATOM 759 C C . TYR A 1 96 ? -28.303 5.369 18.919 1.00 85.31 96 TYR A C 1
ATOM 761 O O . TYR A 1 96 ? -27.760 6.436 19.196 1.00 85.31 96 TYR A O 1
ATOM 769 N N . LYS A 1 97 ? -29.174 5.267 17.907 1.00 80.69 97 LYS A N 1
ATOM 770 C CA . LYS A 1 97 ? -29.459 6.331 16.926 1.00 80.69 97 LYS A CA 1
ATOM 771 C C . LYS A 1 97 ? -29.978 7.621 17.559 1.00 80.69 97 LYS A C 1
ATOM 773 O O . LYS A 1 97 ? -29.587 8.713 17.147 1.00 80.69 97 LYS A O 1
ATOM 778 N N . ASP A 1 98 ? -30.792 7.487 18.599 1.00 82.69 98 ASP A N 1
ATOM 779 C CA . ASP A 1 98 ? -31.385 8.619 19.318 1.00 82.69 98 ASP A CA 1
ATOM 780 C C . ASP A 1 98 ? -30.471 9.172 20.425 1.00 82.69 98 ASP A C 1
ATOM 782 O O . ASP A 1 98 ? -30.761 10.206 21.025 1.00 82.69 98 ASP A O 1
ATOM 786 N N . LYS A 1 99 ? -29.333 8.513 20.692 1.00 79.38 99 LYS A N 1
ATOM 787 C CA . LYS A 1 99 ? -28.411 8.849 21.782 1.00 79.38 99 LYS A CA 1
ATOM 788 C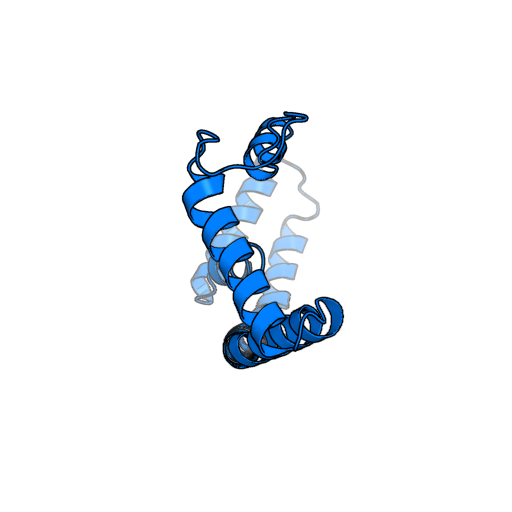 C . LYS A 1 99 ? -27.127 9.458 21.228 1.00 79.38 99 LYS A C 1
ATOM 790 O O . LYS A 1 99 ? -26.193 8.756 20.849 1.00 79.38 99 LYS A O 1
ATOM 795 N N . LYS A 1 100 ? -27.065 10.790 21.205 1.00 75.69 100 LYS A N 1
ATOM 796 C CA . LYS A 1 100 ? -25.897 11.546 20.711 1.00 75.69 100 LYS A CA 1
ATOM 797 C C . LYS A 1 100 ? -24.832 11.829 21.773 1.00 75.69 100 LYS A C 1
ATOM 799 O O . LYS A 1 100 ? -23.844 12.488 21.461 1.00 75.69 100 LYS A O 1
ATOM 804 N N . ASP A 1 101 ? -24.997 11.324 22.991 1.00 85.94 101 ASP A N 1
ATOM 805 C CA . ASP A 1 101 ? -24.029 11.530 24.068 1.00 85.94 101 ASP A CA 1
ATOM 806 C C . ASP A 1 101 ? -22.678 10.895 23.734 1.00 85.94 101 ASP A C 1
ATOM 808 O O . ASP A 1 101 ? -22.600 9.806 23.158 1.00 85.94 101 ASP A O 1
ATOM 812 N N . GLN A 1 102 ? -21.594 11.540 24.162 1.00 82.81 102 GLN A N 1
ATOM 813 C CA . GLN A 1 102 ? -20.231 11.057 23.933 1.00 82.81 102 GLN A CA 1
ATOM 814 C C . GLN A 1 102 ? -20.026 9.636 24.495 1.00 82.81 102 GLN A C 1
ATOM 816 O O . GLN A 1 102 ? -19.373 8.797 23.876 1.00 82.81 102 GLN A O 1
ATOM 821 N N . GLN A 1 103 ? -20.660 9.330 25.630 1.00 83.81 103 GLN A N 1
ATOM 822 C CA . GLN A 1 103 ? -20.643 8.002 26.245 1.00 83.81 103 GLN A CA 1
ATOM 823 C C . GLN A 1 103 ? -21.450 6.969 25.438 1.00 83.81 103 GLN A C 1
ATOM 825 O O . GLN A 1 103 ? -21.026 5.823 25.294 1.00 83.81 103 GLN A O 1
ATOM 830 N N . SER A 1 104 ? -22.577 7.375 24.851 1.00 82.19 104 SER A N 1
ATOM 831 C CA . SER A 1 104 ? -23.399 6.527 23.979 1.00 82.19 104 SER A CA 1
ATOM 832 C C . SER A 1 104 ? -22.661 6.165 22.688 1.00 82.19 104 SER A C 1
ATOM 834 O O . SER A 1 104 ? -22.681 5.008 22.275 1.00 82.19 104 SER A O 1
ATOM 83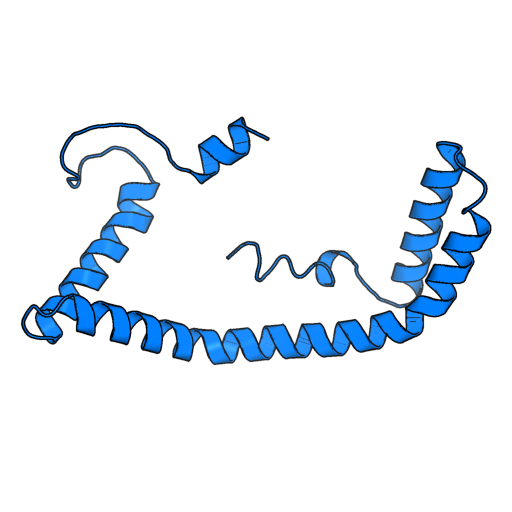6 N N . GLN A 1 105 ? -21.907 7.105 22.114 1.00 83.50 105 GLN A N 1
ATOM 837 C CA . GLN A 1 105 ? -21.043 6.845 20.957 1.00 83.50 105 GLN A CA 1
ATOM 838 C C . GLN A 1 105 ? -19.886 5.893 21.286 1.00 83.50 105 GLN A C 1
ATOM 840 O O . GLN A 1 105 ? -19.558 5.015 20.487 1.00 83.50 105 GLN A O 1
ATOM 845 N N . GLN A 1 106 ? -19.279 6.026 22.470 1.00 87.19 106 GLN A N 1
ATOM 846 C CA . GLN A 1 106 ? -18.243 5.095 22.925 1.00 87.19 106 GLN A CA 1
ATOM 847 C C . GLN A 1 106 ? -18.795 3.679 23.120 1.00 87.19 106 GLN A C 1
ATOM 849 O O . GLN A 1 106 ? -18.141 2.705 22.750 1.00 87.19 106 GLN A O 1
ATOM 854 N N . ASN A 1 107 ? -20.003 3.555 23.670 1.00 87.50 107 ASN A N 1
ATOM 855 C CA . ASN A 1 107 ? -20.663 2.265 23.850 1.00 87.50 107 ASN A CA 1
ATOM 856 C C . ASN A 1 107 ? -21.050 1.629 22.509 1.00 87.50 107 ASN A C 1
ATOM 858 O O . ASN A 1 107 ? -20.820 0.436 22.337 1.00 87.50 107 ASN A O 1
ATOM 862 N N . LEU A 1 108 ? -21.524 2.421 21.539 1.00 86.88 108 LEU A N 1
ATOM 863 C CA . LEU A 1 108 ? -21.749 1.958 20.166 1.00 86.88 108 LEU A CA 1
ATOM 864 C C . LEU A 1 108 ? -20.464 1.383 19.565 1.00 86.88 108 LEU A C 1
ATOM 866 O O . LEU A 1 108 ? -20.482 0.276 19.035 1.00 86.88 108 LEU A O 1
ATOM 870 N N . GLN A 1 109 ? -19.333 2.090 19.667 1.00 85.06 109 GLN A N 1
ATOM 871 C CA . GLN A 1 109 ? -18.063 1.603 19.114 1.00 85.06 109 GLN A CA 1
ATOM 872 C C . GLN A 1 109 ? -17.606 0.294 19.772 1.00 85.06 109 GLN A C 1
ATOM 874 O O . GLN A 1 109 ? -17.125 -0.603 19.079 1.00 85.06 109 GLN A O 1
ATOM 879 N N . LYS A 1 110 ? -17.787 0.162 21.091 1.00 88.31 110 LYS A N 1
ATOM 880 C CA . LYS A 1 110 ? -17.467 -1.067 21.830 1.00 88.31 110 LYS A CA 1
ATOM 881 C C . LYS A 1 110 ? -18.371 -2.232 21.428 1.00 88.31 110 LYS A C 1
ATOM 883 O O . LYS A 1 110 ? -17.846 -3.291 21.104 1.00 88.31 110 LYS A O 1
ATOM 888 N N . GLU A 1 111 ? -19.694 -2.045 21.394 1.00 86.88 111 GLU A N 1
ATOM 889 C CA . GLU A 1 111 ? -20.636 -3.104 20.992 1.00 86.88 111 GLU A CA 1
ATOM 890 C C . GLU A 1 111 ? -20.397 -3.544 19.542 1.00 86.88 111 GLU A C 1
ATOM 892 O O . GLU A 1 111 ? -20.354 -4.742 19.269 1.00 86.88 111 GLU A O 1
ATOM 897 N N . MET A 1 112 ? -20.130 -2.599 18.635 1.00 86.69 112 MET A N 1
ATOM 898 C CA . MET A 1 112 ? -19.749 -2.890 17.249 1.00 86.69 112 MET A CA 1
ATOM 899 C C . MET A 1 112 ? -18.451 -3.705 17.178 1.00 86.69 112 MET A C 1
ATOM 901 O O . MET A 1 112 ? -18.379 -4.689 16.447 1.00 86.69 112 MET A O 1
ATOM 905 N N . MET A 1 113 ? -17.429 -3.350 17.966 1.00 86.62 113 MET A N 1
ATOM 906 C CA . MET A 1 113 ? -16.172 -4.103 18.023 1.00 86.62 113 MET A CA 1
ATOM 907 C C . MET A 1 113 ? -16.374 -5.521 18.571 1.00 86.62 113 MET A C 1
ATOM 909 O O . MET A 1 113 ? -15.825 -6.473 18.019 1.00 86.62 113 MET A O 1
ATOM 913 N N . THR A 1 114 ? -17.185 -5.685 19.617 1.00 86.31 114 THR A N 1
ATOM 914 C CA . THR A 1 114 ? -17.523 -7.003 20.167 1.00 86.31 114 THR A CA 1
ATOM 915 C C . THR A 1 114 ? -18.319 -7.844 19.169 1.00 86.31 114 THR A C 1
ATOM 917 O O . THR A 1 114 ? -18.072 -9.044 19.064 1.00 86.31 114 THR A O 1
ATOM 920 N N . LEU A 1 115 ? -19.234 -7.240 18.404 1.00 84.88 115 LEU A N 1
ATOM 921 C CA . LEU A 1 115 ? -19.962 -7.915 17.327 1.00 84.88 115 LEU A CA 1
ATOM 922 C C . LEU A 1 115 ? -18.997 -8.447 16.258 1.00 84.88 115 LEU A C 1
ATOM 924 O O . LEU A 1 115 ? -19.048 -9.623 15.903 1.00 84.88 115 LEU A O 1
ATOM 928 N N . TYR A 1 116 ? -18.062 -7.606 15.807 1.00 82.31 116 TYR A N 1
ATOM 929 C CA . TYR A 1 116 ? -17.027 -8.001 14.852 1.00 82.31 116 TYR A CA 1
ATOM 930 C C . TYR A 1 116 ? -16.154 -9.149 15.379 1.00 82.31 116 TYR A C 1
ATOM 932 O O . TYR A 1 116 ? -15.886 -10.102 14.648 1.00 82.31 116 TYR A O 1
ATOM 940 N N . GLN A 1 117 ? -15.775 -9.115 16.660 1.00 81.19 117 GLN A N 1
ATOM 941 C CA . GLN A 1 117 ? -15.008 -10.187 17.303 1.00 81.19 117 GLN A CA 1
ATOM 942 C C . GLN A 1 117 ? -15.791 -11.506 17.391 1.00 81.19 117 GLN A C 1
ATOM 944 O O . GLN A 1 117 ? -15.228 -12.559 17.099 1.00 81.19 117 GLN A O 1
ATOM 949 N N . LYS A 1 118 ? -17.088 -11.463 17.731 1.00 82.81 118 LYS A N 1
ATOM 950 C CA . LYS A 1 118 ? -17.957 -12.656 17.797 1.00 82.81 118 LYS A CA 1
ATOM 951 C C . LYS A 1 118 ? -18.060 -13.375 16.452 1.00 82.81 118 LYS A C 1
ATOM 953 O O . LYS A 1 118 ? -18.022 -14.600 16.408 1.00 82.81 118 LYS A O 1
ATOM 958 N N . HIS A 1 119 ? -18.125 -12.617 15.360 1.00 78.12 119 HIS A N 1
ATOM 959 C CA . HIS A 1 119 ? -18.207 -13.158 13.999 1.00 78.12 119 HIS A CA 1
ATOM 960 C C . HIS A 1 119 ? -16.835 -13.422 13.350 1.00 78.12 119 HIS A C 1
ATOM 962 O O . HIS A 1 119 ? -16.759 -13.665 12.146 1.00 78.12 119 HIS A O 1
ATOM 968 N N . ASN A 1 120 ? -15.739 -13.397 14.128 1.00 70.44 120 ASN A N 1
ATOM 969 C CA . ASN A 1 120 ? -14.357 -13.556 13.643 1.00 70.44 120 ASN A CA 1
ATOM 970 C C . ASN A 1 120 ? -14.026 -12.633 12.451 1.00 70.44 120 ASN A C 1
ATOM 972 O O . ASN A 1 120 ? -13.263 -12.985 11.547 1.00 70.44 120 ASN A O 1
ATOM 976 N N . PHE A 1 121 ? -14.626 -11.444 12.431 1.00 67.31 121 PHE A N 1
ATOM 977 C CA . PHE A 1 121 ? -14.448 -10.452 11.387 1.00 67.31 121 PHE A CA 1
ATOM 978 C C . PHE A 1 121 ? -13.495 -9.372 11.890 1.00 67.31 121 PHE A C 1
ATOM 980 O O . PHE A 1 121 ? -13.816 -8.631 12.813 1.00 67.31 121 PHE A O 1
ATOM 987 N N . ASN A 1 122 ? -12.304 -9.270 11.300 1.00 63.38 122 ASN A N 1
ATOM 988 C CA . ASN A 1 122 ? -11.327 -8.271 11.721 1.00 63.38 122 ASN A CA 1
ATOM 989 C C . ASN A 1 122 ? -11.415 -7.029 10.807 1.00 63.38 122 ASN A C 1
ATOM 991 O O . ASN A 1 122 ? -11.043 -7.116 9.631 1.00 63.38 122 ASN A O 1
ATOM 995 N N . PRO A 1 123 ? -11.876 -5.861 11.298 1.00 59.94 123 PRO A N 1
ATOM 996 C CA . PRO A 1 123 ? -12.096 -4.673 10.467 1.00 59.94 123 PRO A CA 1
ATOM 997 C C . PRO A 1 123 ? -10.801 -4.121 9.856 1.00 59.94 123 PRO A C 1
ATOM 999 O O . PRO A 1 123 ? -10.845 -3.501 8.799 1.00 59.94 123 PRO A O 1
ATOM 1002 N N . ILE A 1 124 ? -9.642 -4.415 10.455 1.00 61.78 124 ILE A N 1
ATOM 1003 C CA . ILE A 1 124 ? -8.314 -4.057 9.925 1.00 61.78 124 ILE A CA 1
ATOM 1004 C C . ILE A 1 124 ? -7.987 -4.860 8.657 1.00 61.78 124 ILE A C 1
ATOM 1006 O O . ILE A 1 124 ? -7.351 -4.350 7.745 1.00 61.78 124 ILE A O 1
ATOM 1010 N N . THR A 1 125 ? -8.465 -6.101 8.567 1.00 58.00 125 THR A N 1
ATOM 1011 C CA . THR A 1 125 ? -8.348 -6.930 7.358 1.00 58.00 125 THR A CA 1
ATOM 1012 C C . THR A 1 125 ? -9.425 -6.562 6.325 1.00 58.00 125 THR A C 1
ATOM 1014 O O . THR A 1 125 ? -9.235 -6.781 5.131 1.00 58.00 125 THR A O 1
ATOM 1017 N N . SER A 1 126 ? -10.553 -5.990 6.774 1.00 54.38 126 SER A N 1
ATOM 1018 C CA . SER A 1 126 ? -11.663 -5.535 5.922 1.00 54.38 126 SER A CA 1
ATOM 1019 C C . SER A 1 126 ? -11.495 -4.124 5.356 1.00 54.38 126 SER A C 1
ATOM 1021 O O . SER A 1 126 ? -12.091 -3.813 4.323 1.00 54.38 126 SER A O 1
ATOM 1023 N N . MET A 1 127 ? -10.715 -3.258 5.999 1.00 57.38 127 MET A N 1
ATOM 1024 C CA . MET A 1 127 ? -10.173 -2.079 5.343 1.00 57.38 127 MET A CA 1
ATOM 1025 C C . MET A 1 127 ? -9.121 -2.599 4.3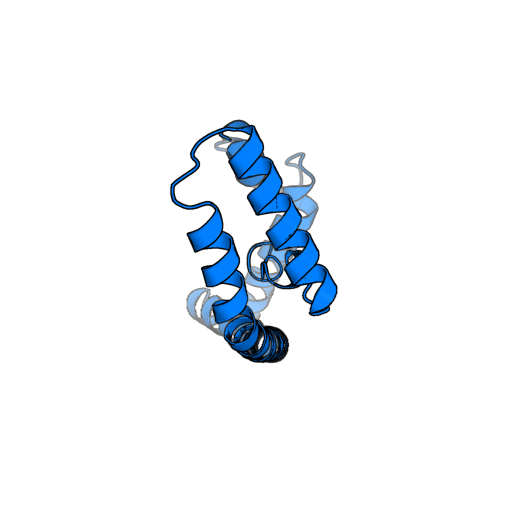81 1.00 57.38 127 MET A C 1
ATOM 1027 O O . MET A 1 127 ? -8.016 -2.935 4.788 1.00 57.38 127 MET A O 1
ATOM 1031 N N . GLY A 1 128 ? -9.480 -2.715 3.106 1.00 54.94 128 GLY A N 1
ATOM 1032 C CA . GLY A 1 128 ? -8.546 -2.997 2.023 1.00 54.94 128 GLY A CA 1
ATOM 1033 C C . GLY A 1 128 ? -7.520 -1.873 1.872 1.00 54.94 128 GLY A C 1
ATOM 1034 O O . GLY A 1 128 ? -7.482 -1.214 0.843 1.00 54.94 128 GLY A O 1
ATOM 1035 N N . CYS A 1 129 ? -6.686 -1.650 2.884 1.00 62.00 129 CYS A N 1
ATOM 1036 C CA . CYS A 1 129 ? -5.564 -0.733 2.834 1.00 62.00 129 CYS A CA 1
ATOM 1037 C C . CYS A 1 129 ? -4.438 -1.300 1.964 1.00 62.00 129 CYS A C 1
ATOM 1039 O O . CYS A 1 129 ? -3.625 -0.534 1.476 1.00 62.00 129 CYS A O 1
ATOM 1041 N N . LEU A 1 130 ? -4.427 -2.611 1.685 1.00 57.78 130 LEU A N 1
ATOM 1042 C CA . LEU A 1 130 ? -3.438 -3.238 0.804 1.00 57.78 130 LEU A CA 1
ATOM 1043 C C . LEU A 1 130 ? -3.408 -2.640 -0.625 1.00 57.78 130 LEU A C 1
ATOM 1045 O O . LEU A 1 130 ? -2.316 -2.365 -1.103 1.00 57.78 130 LEU A O 1
ATOM 1049 N N . PRO A 1 131 ? -4.550 -2.409 -1.310 1.00 52.75 131 PRO A N 1
ATOM 1050 C CA . PRO A 1 131 ? -4.576 -1.697 -2.596 1.00 52.75 131 PRO A CA 1
ATOM 1051 C C . PRO A 1 131 ? -4.505 -0.164 -2.497 1.00 52.75 131 PRO A C 1
ATOM 1053 O O . PRO A 1 131 ? -4.523 0.490 -3.530 1.00 52.75 131 PRO A O 1
ATOM 1056 N N . MET A 1 132 ? -4.482 0.417 -1.294 1.00 55.53 132 MET A N 1
ATOM 1057 C CA . MET A 1 132 ? -4.445 1.877 -1.100 1.00 55.53 132 MET A CA 1
ATOM 1058 C C . MET A 1 132 ? -3.085 2.378 -0.595 1.00 55.53 132 MET A C 1
ATOM 1060 O O . MET A 1 132 ? -2.801 3.567 -0.674 1.00 55.53 132 MET A O 1
ATOM 1064 N N . LEU A 1 133 ? -2.265 1.474 -0.051 1.00 51.03 133 LEU A N 1
ATOM 1065 C CA . LEU A 1 133 ? -0.901 1.735 0.408 1.00 51.03 133 LEU A CA 1
ATOM 1066 C C . LEU A 1 133 ? 0.159 1.454 -0.676 1.00 51.03 133 LEU A C 1
ATOM 1068 O O . LEU A 1 133 ? 1.338 1.698 -0.428 1.00 51.03 133 LEU A O 1
ATOM 1072 N N . ILE A 1 134 ? -0.256 0.892 -1.819 1.00 50.06 134 ILE A N 1
ATOM 1073 C CA . ILE A 1 134 ? 0.578 0.616 -2.997 1.00 50.06 134 ILE A CA 1
ATOM 1074 C C . ILE A 1 134 ? 0.265 1.614 -4.106 1.00 50.06 134 ILE A C 1
ATOM 1076 O O . ILE A 1 134 ? -0.928 1.966 -4.246 1.00 50.06 134 ILE A O 1
#

Radius of gyration: 23.94 Å; chains: 1; bounding box: 56×37×58 Å

Sequence (134 aa):
LVVLMLSLAGCGATNEPIDKDTAGFFNHYVVYPFSFSIKFFAELFNGDYGLSLVLMTLIIRLCLLPLMMKQSKNQIIMREKMSVIQPEMKEIQDKYKDKKDQQSQQNLQKEMMTLYQKHNFNPITSMGCLPMLI

Secondary structure (DSSP, 8-state):
-HHHHHHHTT-----S---TT---HHIIIIIHHHHHHHHHHHHHTTT-HHHHHHHHHHHHHHHHHHHHHHHHHHHHHHHHHHHHHHHHHHHHHHHHHT---HHHHHHHHHHHHHHHHHTT--HHHHS--TTT--